Protein AF-V5GZQ0-F1 (afdb_monomer_lite)

pLDDT: mean 86.34, std 6.39, range [63.19, 94.62]

Structure (mmCIF, N/CA/C/O backbone):
data_AF-V5GZQ0-F1
#
_entry.id   AF-V5GZQ0-F1
#
loop_
_atom_site.group_PDB
_atom_site.id
_atom_site.type_symbol
_atom_site.label_atom_id
_atom_site.label_alt_id
_atom_site.label_comp_id
_atom_site.label_asym_id
_atom_site.label_entity_id
_atom_site.label_seq_id
_atom_site.pdbx_PDB_ins_code
_atom_site.Cartn_x
_atom_site.Cartn_y
_atom_site.Cartn_z
_atom_site.occupancy
_atom_site.B_iso_or_equiv
_atom_site.auth_seq_id
_atom_site.auth_comp_id
_atom_site.auth_asym_id
_atom_site.auth_atom_id
_atom_site.pdbx_PDB_model_num
ATOM 1 N N . MET A 1 1 ? 4.836 -2.009 -2.298 1.00 71.88 1 MET A N 1
ATOM 2 C CA . MET A 1 1 ? 4.729 -1.455 -0.923 1.00 71.88 1 MET A CA 1
ATOM 3 C C . MET A 1 1 ? 5.771 -2.003 0.052 1.00 71.88 1 MET A C 1
ATOM 5 O O . MET A 1 1 ? 6.349 -1.211 0.782 1.00 71.88 1 MET A O 1
ATOM 9 N N . LEU A 1 2 ? 6.059 -3.311 0.057 1.00 81.50 2 LEU A N 1
ATOM 10 C CA . LEU A 1 2 ? 7.012 -3.943 0.987 1.00 81.50 2 LEU A CA 1
ATOM 11 C C . LEU A 1 2 ? 8.370 -3.221 1.201 1.00 81.50 2 LEU A C 1
ATOM 13 O O . LEU A 1 2 ? 8.762 -3.084 2.361 1.00 81.50 2 LEU A O 1
ATOM 17 N N . PRO A 1 3 ? 9.093 -2.752 0.157 1.00 84.00 3 PRO A N 1
ATOM 18 C CA . PRO A 1 3 ? 10.384 -2.081 0.354 1.00 84.00 3 PRO A CA 1
ATOM 19 C C . PRO A 1 3 ? 10.275 -0.788 1.177 1.00 84.00 3 PRO A C 1
ATOM 21 O O . PRO A 1 3 ? 11.122 -0.549 2.035 1.00 84.00 3 PRO A O 1
ATOM 24 N N . PHE A 1 4 ? 9.200 -0.017 0.995 1.00 87.38 4 PHE A N 1
ATOM 25 C CA . PHE A 1 4 ? 8.965 1.246 1.707 1.00 87.38 4 PHE A CA 1
ATOM 26 C C . PHE A 1 4 ? 8.590 1.042 3.182 1.00 87.38 4 PHE A C 1
ATOM 28 O O . PHE A 1 4 ? 8.931 1.851 4.040 1.00 87.38 4 PHE A O 1
ATOM 35 N N . VAL A 1 5 ? 7.896 -0.054 3.500 1.00 85.94 5 VAL A N 1
ATOM 36 C CA . VAL A 1 5 ? 7.563 -0.400 4.892 1.00 85.94 5 VAL A CA 1
ATOM 37 C C . VAL A 1 5 ? 8.823 -0.860 5.627 1.00 85.94 5 VAL A C 1
ATOM 39 O O . VAL A 1 5 ? 9.133 -0.366 6.711 1.00 85.94 5 VAL A O 1
ATOM 42 N N . LYS A 1 6 ? 9.616 -1.733 4.988 1.00 86.00 6 LYS A N 1
ATOM 43 C CA . LYS A 1 6 ? 10.884 -2.223 5.543 1.00 86.00 6 LYS A CA 1
ATOM 44 C C . LYS A 1 6 ? 11.904 -1.109 5.768 1.00 86.00 6 LYS A C 1
ATOM 46 O O . LYS A 1 6 ? 12.623 -1.151 6.761 1.00 86.00 6 LYS A O 1
ATOM 51 N N . SER A 1 7 ? 11.961 -0.093 4.901 1.00 85.00 7 SER A N 1
ATOM 52 C CA . SER A 1 7 ? 12.890 1.031 5.085 1.00 85.00 7 SER A CA 1
ATOM 53 C C . SER A 1 7 ? 12.632 1.867 6.331 1.00 85.00 7 SER A C 1
ATOM 55 O O . SER A 1 7 ? 13.506 2.635 6.716 1.00 85.00 7 SER A O 1
ATOM 57 N N . ARG A 1 8 ? 11.459 1.720 6.954 1.00 84.19 8 ARG A N 1
ATOM 58 C CA . ARG A 1 8 ? 11.091 2.395 8.203 1.00 84.19 8 ARG A CA 1
ATOM 59 C C . ARG A 1 8 ? 11.263 1.507 9.440 1.00 84.19 8 ARG A C 1
ATOM 61 O O . ARG A 1 8 ? 10.818 1.884 10.514 1.00 84.19 8 ARG A O 1
ATOM 68 N N . GLY A 1 9 ? 11.847 0.314 9.295 1.00 83.69 9 GLY A N 1
ATOM 69 C CA . GLY A 1 9 ? 11.956 -0.658 10.387 1.00 83.69 9 GLY A CA 1
ATOM 70 C C . GLY A 1 9 ? 10.623 -1.305 10.779 1.00 83.69 9 GLY A C 1
ATOM 71 O O . GLY A 1 9 ? 10.541 -1.965 11.810 1.00 83.69 9 GLY A O 1
ATOM 72 N N . LEU A 1 10 ? 9.575 -1.134 9.967 1.00 85.00 10 LEU A N 1
ATOM 73 C CA . LEU A 1 10 ? 8.262 -1.718 10.218 1.00 85.00 10 LEU A CA 1
ATOM 74 C C . LEU A 1 10 ? 8.195 -3.140 9.651 1.00 85.00 10 LEU A C 1
ATOM 76 O O . LEU A 1 10 ? 8.647 -3.414 8.534 1.00 85.00 10 LEU A O 1
ATOM 80 N N . ALA A 1 11 ? 7.585 -4.046 10.413 1.00 82.94 11 ALA A N 1
ATOM 81 C CA . ALA A 1 11 ? 7.302 -5.403 9.973 1.00 82.94 11 ALA A CA 1
ATOM 82 C C . ALA A 1 11 ? 5.884 -5.490 9.395 1.00 82.94 11 ALA A C 1
ATOM 84 O O . ALA A 1 11 ? 4.927 -4.983 9.976 1.00 82.94 11 ALA A O 1
ATOM 85 N N . VAL A 1 12 ? 5.742 -6.162 8.252 1.00 82.19 12 VAL A N 1
ATOM 86 C CA . VAL A 1 12 ? 4.428 -6.499 7.694 1.00 82.19 12 VAL A CA 1
ATOM 87 C C . VAL A 1 12 ? 4.012 -7.844 8.274 1.00 82.19 12 VAL A C 1
ATOM 89 O O . VAL A 1 12 ? 4.746 -8.827 8.141 1.00 82.19 12 VAL A O 1
ATOM 92 N N . SER A 1 13 ? 2.847 -7.887 8.918 1.00 85.25 13 SER A N 1
ATOM 93 C CA . SER A 1 13 ? 2.271 -9.148 9.383 1.00 85.25 13 SER A CA 1
ATOM 94 C C . SER A 1 13 ? 2.045 -10.093 8.203 1.00 85.25 13 SER A C 1
ATOM 96 O O . SER A 1 13 ? 1.610 -9.675 7.132 1.00 85.25 13 SER A O 1
ATOM 98 N N . ARG A 1 14 ? 2.323 -11.385 8.404 1.00 83.88 14 ARG A N 1
ATOM 99 C CA . ARG A 1 14 ? 2.013 -12.432 7.416 1.00 83.88 14 ARG A CA 1
ATOM 100 C C . ARG A 1 14 ? 0.534 -12.815 7.413 1.00 83.88 14 ARG A C 1
ATOM 102 O O . ARG A 1 14 ? 0.111 -13.587 6.559 1.00 83.88 14 ARG A O 1
ATOM 109 N N . PHE A 1 15 ? -0.234 -12.315 8.377 1.00 88.19 15 PHE A N 1
ATOM 110 C CA . PHE A 1 15 ? -1.656 -12.589 8.471 1.00 88.19 15 PHE A CA 1
ATOM 111 C C . PHE A 1 15 ? -2.402 -11.927 7.307 1.00 88.19 15 PHE A C 1
ATOM 113 O O . PHE A 1 15 ? -2.390 -10.704 7.164 1.00 88.19 15 PHE A O 1
ATOM 120 N N . ALA A 1 16 ? -3.057 -12.742 6.484 1.00 83.81 16 ALA A N 1
ATOM 121 C CA . ALA A 1 16 ? -3.908 -12.266 5.407 1.00 83.81 16 ALA A CA 1
ATOM 122 C C . ALA A 1 16 ? -5.324 -12.035 5.943 1.00 83.81 16 ALA A C 1
ATOM 124 O O . ALA A 1 16 ? -6.011 -12.977 6.336 1.00 83.81 16 ALA A O 1
ATOM 125 N N . LEU A 1 17 ? -5.762 -10.777 5.953 1.0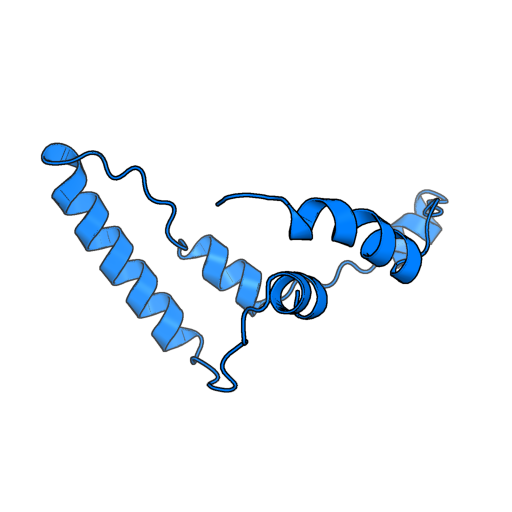0 86.75 17 LEU A N 1
ATOM 126 C CA . LEU A 1 17 ? -7.126 -10.426 6.330 1.00 86.75 17 LEU A CA 1
ATOM 127 C C . LEU A 1 17 ? -8.070 -10.670 5.136 1.00 86.75 17 LEU A C 1
ATOM 129 O O . LEU A 1 17 ? -7.831 -10.105 4.064 1.00 86.75 17 LEU A O 1
ATOM 133 N N . PRO A 1 18 ? -9.147 -11.465 5.284 1.00 92.31 18 PRO A N 1
ATOM 134 C CA . PRO A 1 18 ? -10.122 -11.649 4.214 1.00 92.31 18 PRO A CA 1
ATOM 135 C C . PRO A 1 18 ? -10.794 -10.327 3.824 1.00 92.31 18 PRO A C 1
ATOM 137 O O . PRO A 1 18 ? -11.140 -9.517 4.685 1.00 92.31 18 PRO A O 1
ATOM 140 N N . TYR A 1 19 ? -11.034 -10.132 2.523 1.00 90.75 19 TYR A N 1
ATOM 141 C CA . TYR A 1 19 ? -11.618 -8.896 1.985 1.00 90.75 19 TYR A CA 1
ATOM 142 C C . TYR A 1 19 ? -12.949 -8.522 2.644 1.00 90.75 19 TYR A C 1
ATOM 144 O O . TYR A 1 19 ? -13.153 -7.371 3.023 1.00 90.75 19 TYR A O 1
ATOM 152 N N . SER A 1 20 ? -13.841 -9.500 2.812 1.00 92.94 20 SER A N 1
ATOM 153 C CA . SER A 1 20 ? -15.146 -9.303 3.446 1.00 92.94 20 SER A CA 1
ATOM 154 C C . SER A 1 20 ? -15.012 -8.796 4.880 1.00 92.94 20 SER A C 1
ATOM 156 O O . SER A 1 20 ? -15.678 -7.833 5.247 1.00 92.94 20 SER A O 1
ATOM 158 N N . VAL A 1 21 ? -14.107 -9.388 5.665 1.00 93.56 21 VAL A N 1
ATOM 159 C CA . VAL A 1 21 ? -13.838 -8.984 7.053 1.00 93.56 21 VAL A CA 1
ATOM 160 C C . VAL A 1 21 ? -13.312 -7.550 7.100 1.00 93.56 21 VAL A C 1
ATOM 162 O O . VAL A 1 21 ? -13.820 -6.735 7.868 1.00 93.56 21 VAL A O 1
ATOM 165 N N . ALA A 1 22 ? -12.347 -7.217 6.239 1.00 92.06 22 ALA A N 1
ATOM 166 C CA . ALA A 1 22 ? -11.794 -5.868 6.145 1.00 92.06 22 ALA A CA 1
ATOM 167 C C . ALA A 1 22 ? -12.874 -4.831 5.790 1.00 92.06 22 ALA A C 1
ATOM 169 O O . ALA A 1 22 ? -12.941 -3.754 6.383 1.00 92.06 22 ALA A O 1
ATOM 170 N N . LEU A 1 23 ? -13.748 -5.171 4.841 1.00 93.69 23 LEU A N 1
ATOM 171 C CA . LEU A 1 23 ? -14.799 -4.280 4.368 1.00 93.69 23 LEU A CA 1
ATOM 172 C C . LEU A 1 23 ? -15.884 -4.061 5.426 1.00 93.69 23 LEU A C 1
ATOM 174 O O . LEU A 1 23 ? -16.252 -2.915 5.672 1.00 93.69 23 LEU A O 1
ATOM 178 N N . VAL A 1 24 ? -16.345 -5.126 6.092 1.00 94.62 24 VAL A N 1
ATOM 179 C CA . VAL A 1 24 ? -17.297 -5.026 7.212 1.00 94.62 24 VAL A CA 1
ATOM 180 C C . VAL A 1 24 ? -16.718 -4.157 8.324 1.00 94.62 24 VAL A C 1
ATOM 182 O O . VAL A 1 24 ? -17.397 -3.253 8.805 1.00 94.62 24 VAL A O 1
ATOM 185 N N . PHE A 1 25 ? -15.449 -4.367 8.685 1.00 93.81 25 PHE A N 1
ATOM 186 C CA . PHE A 1 25 ? -14.781 -3.553 9.697 1.00 93.81 25 PHE A CA 1
ATOM 187 C C . PHE A 1 25 ? -14.739 -2.066 9.315 1.00 93.81 25 PHE A C 1
ATOM 189 O O . PHE A 1 25 ? -15.089 -1.218 10.131 1.00 93.81 25 PHE A O 1
ATOM 196 N N . SER A 1 26 ? -14.373 -1.732 8.073 1.00 92.62 26 SER A N 1
ATOM 197 C CA . SER A 1 26 ? -14.338 -0.334 7.613 1.00 92.62 26 SER A CA 1
ATOM 198 C C . SER A 1 26 ? -15.720 0.310 7.557 1.00 92.62 26 SER A C 1
ATOM 200 O O . SER A 1 26 ? -15.850 1.480 7.914 1.00 92.62 26 SER A O 1
ATOM 202 N N . VAL A 1 27 ? -16.765 -0.435 7.178 1.00 93.44 27 VAL A N 1
ATOM 203 C CA . VAL A 1 27 ? -18.150 0.057 7.234 1.00 93.44 27 VAL A CA 1
ATOM 204 C C . VAL A 1 27 ? -18.545 0.364 8.675 1.00 93.44 27 VAL A C 1
ATOM 206 O O . VAL A 1 27 ? -18.958 1.485 8.949 1.00 93.44 27 VAL A O 1
ATOM 209 N N . LEU A 1 28 ? -18.357 -0.586 9.597 1.00 94.12 28 LEU A N 1
ATOM 210 C CA . LEU A 1 28 ? -18.686 -0.397 11.013 1.00 94.12 28 LEU A CA 1
ATOM 211 C C . LEU A 1 28 ? -17.935 0.794 11.609 1.00 94.12 28 LEU A C 1
ATOM 213 O O . LEU A 1 28 ? -18.546 1.654 12.242 1.00 94.12 28 LEU A O 1
ATOM 217 N N . LEU A 1 29 ? -16.627 0.880 11.355 1.00 91.50 29 LEU A N 1
ATOM 218 C CA . LEU A 1 29 ? -15.803 1.993 11.804 1.00 91.50 29 LEU A CA 1
ATOM 219 C C . LEU A 1 29 ? -16.331 3.314 11.237 1.00 91.50 29 LEU A C 1
ATOM 221 O O . LEU A 1 29 ? -16.614 4.235 11.994 1.00 91.50 29 LEU A O 1
ATOM 225 N N . THR A 1 30 ? -16.557 3.395 9.925 1.00 90.69 30 THR A N 1
ATOM 226 C CA . THR A 1 30 ? -17.083 4.607 9.278 1.00 90.69 30 THR A CA 1
ATOM 227 C C . THR A 1 30 ? -18.442 5.006 9.854 1.00 90.69 30 THR A C 1
ATOM 229 O O . THR A 1 30 ? -18.670 6.191 10.096 1.00 90.69 30 THR A O 1
ATOM 232 N N . SER A 1 31 ? -19.332 4.051 10.133 1.00 91.12 31 SER A N 1
ATOM 233 C CA . SER A 1 31 ? -20.635 4.314 10.752 1.00 91.12 31 SER A CA 1
ATOM 234 C C . SER A 1 31 ? -20.493 4.908 12.153 1.00 91.12 31 SER A C 1
ATOM 236 O O . SER A 1 31 ? -21.116 5.929 12.441 1.00 91.12 31 SER A O 1
ATOM 238 N N . VAL A 1 32 ? -19.637 4.331 13.001 1.00 91.19 32 VAL A N 1
ATOM 239 C CA . VAL A 1 32 ? -19.377 4.842 14.358 1.00 91.19 32 VAL A CA 1
ATOM 240 C C . VAL A 1 32 ? -18.787 6.251 14.306 1.00 91.19 32 VAL A C 1
ATOM 242 O O . VAL A 1 32 ? -19.268 7.149 14.993 1.00 91.19 32 VAL A O 1
ATOM 245 N N . LEU A 1 33 ? -17.787 6.477 13.454 1.00 88.75 33 LEU A N 1
ATOM 246 C CA . LEU A 1 33 ? -17.149 7.789 13.318 1.00 88.75 33 LEU A CA 1
ATOM 247 C C . LEU A 1 33 ? -18.126 8.835 12.761 1.00 88.75 33 LEU A C 1
ATOM 249 O O . LEU A 1 33 ? -18.100 9.988 13.183 1.00 88.75 33 LEU A O 1
ATOM 253 N N . THR A 1 34 ? -19.027 8.435 11.861 1.00 87.94 34 THR A N 1
ATOM 254 C CA . THR A 1 34 ? -20.088 9.308 11.337 1.00 87.94 34 THR A CA 1
ATOM 255 C C . THR A 1 34 ? -21.083 9.696 12.428 1.00 87.94 34 THR A C 1
ATOM 257 O O . THR A 1 34 ? -21.485 10.855 12.495 1.00 87.94 34 THR A O 1
ATOM 260 N N . LEU A 1 35 ? -21.438 8.762 13.315 1.00 89.94 35 LEU A N 1
ATOM 261 C CA . LEU A 1 35 ? -22.331 9.017 14.447 1.00 89.94 35 LEU A CA 1
ATOM 262 C C . LEU A 1 35 ? -21.689 9.931 15.504 1.00 89.94 35 LEU A C 1
ATOM 264 O O . LEU A 1 35 ? -22.377 10.735 16.124 1.00 89.94 35 LEU A O 1
ATOM 268 N N . LEU A 1 36 ? -20.370 9.820 15.696 1.00 89.88 36 LEU A N 1
ATOM 269 C CA . LEU A 1 36 ? -19.595 10.640 16.634 1.00 89.88 36 LEU A CA 1
ATOM 270 C C . LEU A 1 36 ? -19.202 12.009 16.069 1.00 89.88 36 LEU A C 1
ATOM 272 O O . LEU A 1 36 ? -18.871 12.911 16.837 1.00 89.88 36 LEU A O 1
ATOM 276 N N . ARG A 1 37 ? -19.279 12.194 14.747 1.00 84.44 37 ARG A N 1
ATOM 277 C CA . ARG A 1 37 ? -18.966 13.448 14.049 1.00 84.44 37 ARG A CA 1
ATOM 278 C C . ARG A 1 37 ? -19.576 14.718 14.669 1.00 84.44 37 ARG A C 1
ATOM 280 O O . ARG A 1 37 ? -18.849 15.707 14.731 1.00 84.44 37 ARG A O 1
ATOM 287 N N . PRO A 1 38 ? -20.851 14.759 15.111 1.00 86.00 38 PRO A N 1
ATOM 288 C CA . PRO A 1 38 ? -21.410 15.962 15.733 1.00 86.00 38 PRO A CA 1
ATOM 289 C C . PRO A 1 38 ? -20.801 16.284 17.106 1.00 86.00 38 PRO A C 1
ATOM 291 O O . PRO A 1 38 ? -20.860 17.431 17.532 1.00 86.00 38 PRO A O 1
ATOM 294 N N . LEU A 1 39 ? -20.215 15.299 17.793 1.00 87.69 39 LEU A N 1
ATOM 295 C CA . LEU A 1 39 ? -19.629 15.456 19.129 1.00 87.69 39 LEU A CA 1
ATOM 296 C C . LEU A 1 39 ? -18.116 15.693 19.074 1.00 87.69 39 LEU A C 1
ATOM 298 O O . LEU A 1 39 ? -17.560 16.352 19.950 1.00 87.69 39 LEU A O 1
ATOM 302 N N . TYR A 1 40 ? -17.435 15.147 18.063 1.00 83.00 40 TYR A N 1
ATOM 303 C CA . TYR A 1 40 ? -15.985 15.225 17.955 1.00 83.00 40 TYR A CA 1
ATOM 304 C C . TYR A 1 40 ? -15.523 15.207 16.497 1.00 83.00 40 TYR A C 1
ATOM 306 O O . TYR A 1 40 ? -15.905 14.340 15.710 1.00 83.00 40 TYR A O 1
ATOM 314 N N . THR A 1 41 ? -14.637 16.140 16.137 1.00 78.25 41 THR A N 1
ATOM 315 C CA . THR A 1 41 ? -13.989 16.125 14.819 1.00 78.25 41 THR A CA 1
ATOM 316 C C . THR A 1 41 ? -12.735 15.268 14.881 1.00 78.25 41 THR A C 1
ATOM 318 O O . THR A 1 41 ? -11.722 15.648 15.468 1.00 78.25 41 THR A O 1
ATOM 321 N N . ILE A 1 42 ? -12.801 14.100 14.255 1.00 76.81 42 ILE A N 1
ATOM 322 C CA . ILE A 1 42 ? -11.699 13.143 14.218 1.00 76.81 42 ILE A CA 1
ATOM 323 C C . ILE A 1 42 ? -10.710 13.579 13.136 1.00 76.81 42 ILE A C 1
ATOM 325 O O . ILE A 1 42 ? -11.067 13.674 11.966 1.00 76.81 42 ILE A O 1
ATOM 329 N N . LYS A 1 43 ? -9.467 13.869 13.539 1.00 78.81 43 LYS A N 1
ATOM 330 C CA . LYS A 1 43 ? -8.380 14.310 12.642 1.00 78.81 43 LYS A CA 1
ATOM 331 C C . LYS A 1 43 ? -7.482 13.171 12.150 1.00 78.81 43 LYS A C 1
ATOM 333 O O . LYS A 1 43 ? -6.592 13.407 11.342 1.00 78.81 43 LYS A O 1
ATOM 338 N N . VAL A 1 44 ? -7.680 11.957 12.659 1.00 76.69 44 VAL A N 1
ATOM 339 C CA . VAL A 1 44 ? -6.833 10.808 12.324 1.00 76.69 44 VAL A CA 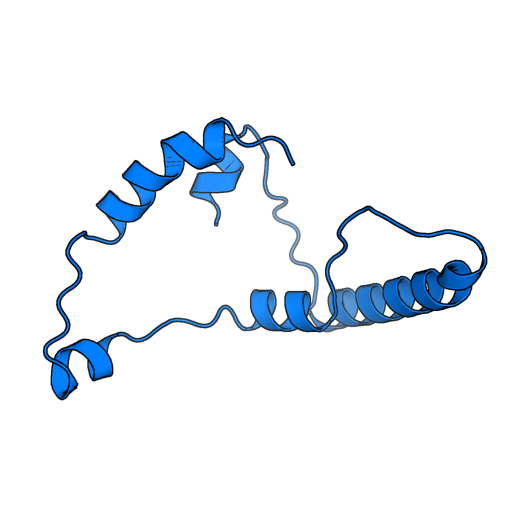1
ATOM 340 C C . VAL A 1 44 ? -7.314 10.198 11.005 1.00 76.69 44 VAL A C 1
ATOM 342 O O . VAL A 1 44 ? -8.504 9.898 10.897 1.00 76.69 44 VAL A O 1
ATOM 345 N N . PRO A 1 45 ? -6.434 9.993 10.011 1.00 79.12 45 PRO A N 1
ATOM 346 C CA . PRO A 1 45 ? -6.801 9.302 8.784 1.00 79.12 45 PRO A CA 1
ATOM 347 C C . PRO A 1 45 ? -7.076 7.822 9.073 1.00 79.12 45 PRO A C 1
ATOM 349 O O . PRO A 1 45 ? -6.286 7.144 9.730 1.00 79.12 45 PRO A O 1
ATOM 352 N N . PHE A 1 46 ? -8.193 7.310 8.565 1.00 83.62 46 PHE A N 1
ATOM 353 C CA . PHE A 1 46 ? -8.573 5.902 8.667 1.00 83.62 46 PHE A CA 1
ATOM 354 C C . PHE A 1 46 ? -8.933 5.350 7.282 1.00 83.62 46 PHE A C 1
ATOM 356 O O . PHE A 1 46 ? -9.439 6.097 6.442 1.00 83.62 46 PHE A O 1
ATOM 363 N N . PRO A 1 47 ? -8.680 4.054 7.023 1.00 85.06 47 PRO A N 1
ATOM 364 C CA . PRO A 1 47 ? -8.967 3.449 5.731 1.00 85.06 47 PRO A CA 1
ATOM 365 C C . PRO A 1 47 ? -10.476 3.351 5.497 1.00 85.06 47 PRO A C 1
ATOM 367 O O . PRO A 1 47 ? -11.213 2.678 6.228 1.00 85.06 47 PRO A O 1
ATOM 370 N N . THR A 1 48 ? -10.929 4.004 4.436 1.00 88.62 48 THR A N 1
ATOM 371 C CA . THR A 1 48 ? -12.310 3.946 3.963 1.00 88.62 48 THR A CA 1
ATOM 372 C C . THR A 1 48 ? -12.565 2.671 3.159 1.00 88.62 48 THR A C 1
ATOM 374 O O . THR A 1 48 ? -11.650 1.948 2.752 1.00 88.62 48 THR A O 1
ATOM 377 N N . THR A 1 49 ? -13.833 2.396 2.868 1.00 89.38 49 THR A N 1
ATOM 378 C CA . THR A 1 49 ? -14.229 1.256 2.027 1.00 89.38 49 THR A CA 1
ATOM 379 C C . THR A 1 49 ? -13.628 1.333 0.619 1.00 89.38 49 THR A C 1
ATOM 381 O O . THR A 1 49 ? -13.309 0.299 0.023 1.00 89.38 49 THR A O 1
ATOM 384 N N . SER A 1 50 ? -13.428 2.548 0.099 1.00 88.62 50 SER A N 1
ATOM 385 C CA . SER A 1 50 ? -12.740 2.808 -1.167 1.00 88.62 50 SER A CA 1
ATOM 386 C C . SER A 1 50 ? -11.266 2.422 -1.098 1.00 88.62 50 SER A C 1
ATOM 388 O O . SER A 1 50 ? -10.784 1.736 -1.999 1.00 88.62 50 SER A O 1
ATOM 390 N N . ASP A 1 51 ? -10.579 2.770 -0.008 1.00 89.31 51 ASP A N 1
ATOM 391 C CA . ASP A 1 51 ? -9.168 2.424 0.195 1.00 89.31 51 ASP A CA 1
ATOM 392 C C . ASP A 1 51 ? -8.982 0.909 0.268 1.00 89.31 51 ASP A C 1
ATOM 394 O O . ASP A 1 51 ? -8.113 0.351 -0.400 1.00 89.31 51 ASP A O 1
ATOM 398 N N . ILE A 1 52 ? -9.858 0.211 0.997 1.00 90.31 52 ILE A N 1
ATOM 399 C CA . ILE A 1 52 ? -9.827 -1.256 1.078 1.00 90.31 52 ILE A CA 1
ATOM 400 C C . ILE A 1 52 ? -10.043 -1.886 -0.295 1.00 90.31 52 ILE A C 1
ATOM 402 O O . ILE A 1 52 ? -9.330 -2.816 -0.673 1.00 90.31 52 ILE A O 1
ATOM 406 N N . ARG A 1 53 ? -11.007 -1.380 -1.072 1.00 90.06 53 ARG A N 1
ATOM 407 C CA . ARG A 1 53 ? -11.261 -1.869 -2.432 1.00 90.06 53 ARG A CA 1
ATOM 408 C C . ARG A 1 53 ? -10.064 -1.631 -3.347 1.00 90.06 53 ARG A C 1
ATOM 410 O O . ARG A 1 53 ? -9.739 -2.510 -4.142 1.00 90.06 53 ARG A O 1
ATOM 417 N N . TYR A 1 54 ? -9.431 -0.468 -3.240 1.00 88.19 54 TYR A N 1
ATOM 418 C CA . TYR A 1 54 ? -8.253 -0.116 -4.021 1.00 88.19 54 TYR A CA 1
ATOM 419 C C . TYR A 1 54 ? -7.069 -1.031 -3.686 1.00 88.19 54 TYR A C 1
ATOM 421 O O . TYR A 1 54 ? -6.483 -1.630 -4.586 1.00 88.19 54 TYR A O 1
ATOM 429 N N . ILE A 1 55 ? -6.776 -1.211 -2.394 1.00 86.44 55 ILE A N 1
ATOM 430 C CA . ILE A 1 55 ? -5.700 -2.086 -1.910 1.00 86.44 55 ILE A CA 1
ATOM 431 C C . ILE A 1 55 ? -5.944 -3.533 -2.347 1.00 86.44 55 ILE A C 1
ATOM 433 O O . ILE A 1 55 ? -5.027 -4.177 -2.850 1.00 86.44 55 ILE A O 1
ATOM 437 N N . PHE A 1 56 ? -7.175 -4.037 -2.201 1.00 86.25 56 PHE A N 1
ATOM 438 C CA . PHE A 1 56 ? -7.510 -5.416 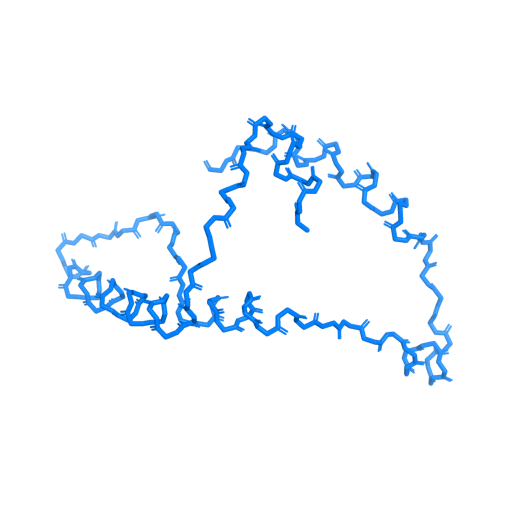-2.559 1.00 86.25 56 PHE A CA 1
ATOM 439 C C . PHE A 1 56 ? -7.435 -5.676 -4.065 1.00 86.25 56 PHE A C 1
ATOM 441 O O . PHE A 1 56 ? -6.936 -6.716 -4.483 1.00 86.25 56 PHE A O 1
ATOM 448 N N . LYS A 1 57 ? -7.910 -4.735 -4.894 1.00 83.75 57 LYS A N 1
ATOM 449 C CA . LYS A 1 57 ? -7.828 -4.876 -6.354 1.00 83.75 57 LYS A CA 1
ATOM 450 C C . LYS A 1 57 ? -6.398 -4.811 -6.881 1.00 83.75 57 LYS A C 1
ATOM 452 O O . LYS A 1 57 ? -6.193 -5.264 -8.002 1.00 83.75 57 LYS A O 1
ATOM 457 N N . ALA A 1 58 ? -5.466 -4.235 -6.115 1.00 71.25 58 ALA A N 1
ATOM 458 C CA . ALA A 1 58 ? -4.070 -4.035 -6.496 1.00 71.25 58 ALA A CA 1
ATOM 459 C C . ALA A 1 58 ? -3.939 -3.631 -7.977 1.00 71.25 58 ALA A C 1
ATOM 461 O O . ALA A 1 58 ? -3.344 -4.381 -8.753 1.00 71.25 58 ALA A O 1
ATOM 462 N N . PRO A 1 59 ? -4.565 -2.511 -8.402 1.00 68.06 59 PRO A N 1
ATOM 463 C CA . PRO A 1 59 ? -4.668 -2.178 -9.814 1.00 68.06 59 PRO A CA 1
ATOM 464 C C . PRO A 1 59 ? -3.274 -2.145 -10.436 1.00 68.06 59 PRO A C 1
ATOM 466 O O . PRO A 1 59 ? -2.435 -1.317 -10.083 1.00 68.06 59 PRO A O 1
ATOM 469 N N . PHE A 1 60 ? -3.028 -3.090 -11.339 1.00 69.25 60 PHE A N 1
ATOM 470 C CA . PHE A 1 60 ? -1.804 -3.131 -12.112 1.00 69.25 60 PHE A CA 1
ATOM 471 C C . PHE A 1 60 ? -1.970 -2.177 -13.287 1.00 69.25 60 PHE A C 1
ATOM 473 O O . PHE A 1 60 ? -2.903 -2.309 -14.082 1.00 69.25 60 PHE A O 1
ATOM 480 N N . PHE A 1 61 ? -1.089 -1.187 -13.374 1.00 73.38 61 PHE A N 1
ATOM 481 C CA . PHE A 1 61 ? -1.077 -0.290 -14.514 1.00 73.38 61 PHE A CA 1
ATOM 482 C C . PHE A 1 61 ? -0.327 -0.959 -15.663 1.00 73.38 61 PHE A C 1
ATOM 484 O O . PHE A 1 61 ? 0.903 -1.008 -15.675 1.00 73.38 61 PHE A O 1
ATOM 491 N N . ASP A 1 62 ? -1.078 -1.476 -16.632 1.00 78.44 62 ASP A N 1
ATOM 492 C CA . ASP A 1 62 ? -0.510 -1.942 -17.889 1.00 78.44 62 ASP A CA 1
ATOM 493 C C . ASP A 1 62 ? -0.229 -0.739 -18.804 1.00 78.44 62 ASP A C 1
ATOM 495 O O . ASP A 1 62 ? -1.114 -0.177 -19.454 1.00 78.44 62 ASP A O 1
ATOM 499 N N . GLY A 1 63 ? 1.038 -0.322 -18.834 1.00 82.38 63 GLY A N 1
ATOM 500 C CA . GLY A 1 63 ? 1.514 0.800 -19.641 1.00 82.38 63 GLY A CA 1
ATOM 501 C C . GLY A 1 63 ? 1.565 0.528 -21.148 1.00 82.38 63 GLY A C 1
ATOM 502 O O . GLY A 1 63 ? 1.970 1.415 -21.898 1.00 82.38 63 GLY A O 1
ATOM 503 N N . THR A 1 64 ? 1.171 -0.658 -21.623 1.00 87.50 64 THR A N 1
ATOM 504 C CA . THR A 1 64 ? 1.309 -1.054 -23.034 1.00 87.50 64 THR A CA 1
ATOM 505 C C . THR A 1 64 ? 0.578 -0.110 -23.985 1.00 87.50 64 THR A C 1
ATOM 507 O O . THR A 1 64 ? 1.138 0.297 -25.005 1.00 87.50 64 THR A O 1
ATOM 510 N N . ARG A 1 65 ? -0.645 0.323 -23.645 1.00 88.81 65 ARG A N 1
ATOM 511 C CA . ARG A 1 65 ? -1.383 1.295 -24.476 1.00 88.81 65 ARG A CA 1
ATOM 512 C C . ARG A 1 65 ? -0.731 2.673 -24.479 1.00 88.81 65 ARG A C 1
ATOM 514 O O . ARG A 1 65 ? -0.715 3.320 -25.516 1.00 88.81 65 ARG A O 1
ATOM 521 N N . ALA A 1 66 ? -0.160 3.111 -23.359 1.00 88.62 66 ALA A N 1
ATOM 522 C CA . ALA A 1 66 ? 0.547 4.389 -23.310 1.00 88.62 66 ALA A CA 1
ATOM 523 C C . ALA A 1 66 ? 1.793 4.362 -24.210 1.00 88.62 66 ALA A C 1
ATOM 525 O O . ALA A 1 66 ? 2.006 5.281 -24.995 1.00 88.62 66 ALA A O 1
ATOM 526 N N . LYS A 1 67 ? 2.565 3.270 -24.169 1.00 90.06 67 LYS A N 1
ATOM 527 C CA . LYS A 1 67 ? 3.735 3.087 -25.038 1.00 90.06 67 LYS A CA 1
ATOM 528 C C . LYS A 1 67 ? 3.357 3.059 -26.520 1.00 90.06 67 LYS A C 1
ATOM 530 O O . LYS A 1 67 ? 3.979 3.734 -27.326 1.00 90.06 67 LYS A O 1
ATOM 535 N N . THR A 1 68 ? 2.326 2.293 -26.870 1.00 92.62 68 THR A N 1
ATOM 536 C CA . THR A 1 68 ? 1.944 2.051 -28.274 1.00 92.62 68 THR A CA 1
ATOM 537 C C . THR A 1 68 ? 1.160 3.198 -28.906 1.00 92.62 68 THR A C 1
ATOM 539 O O . THR A 1 68 ? 1.397 3.520 -30.063 1.00 92.62 68 THR A O 1
ATOM 542 N N . VAL A 1 69 ? 0.234 3.818 -28.170 1.00 94.44 69 VAL A N 1
ATOM 543 C CA . VAL A 1 69 ? -0.650 4.870 -28.703 1.00 94.44 69 VAL A CA 1
ATOM 544 C C . VAL A 1 69 ? -0.031 6.254 -28.555 1.00 94.44 69 VAL A C 1
ATOM 546 O O . VAL A 1 69 ? -0.185 7.089 -29.440 1.00 94.44 69 VAL A O 1
ATOM 549 N N . LEU A 1 70 ? 0.646 6.512 -27.434 1.00 93.19 70 LEU A N 1
ATOM 550 C CA . LEU A 1 70 ? 1.170 7.841 -27.105 1.00 93.19 70 LEU A CA 1
ATOM 551 C C . LEU A 1 70 ? 2.684 7.947 -27.309 1.00 93.19 70 LEU A C 1
ATOM 553 O O . LEU A 1 70 ? 3.242 9.012 -27.061 1.00 93.19 70 LEU A O 1
ATOM 557 N N . GLY A 1 71 ? 3.359 6.859 -27.701 1.00 90.75 71 GLY A N 1
ATOM 558 C CA . GLY A 1 71 ? 4.823 6.821 -27.754 1.00 90.75 71 GLY A CA 1
ATOM 559 C C . GLY A 1 71 ? 5.462 7.078 -26.387 1.00 90.75 71 GLY A C 1
ATOM 560 O O . GLY A 1 71 ? 6.578 7.580 -26.315 1.00 90.75 71 GLY A O 1
ATOM 561 N N . PHE A 1 72 ? 4.733 6.817 -25.295 1.00 89.38 72 PHE A N 1
ATOM 562 C CA . PHE A 1 72 ? 5.197 7.152 -23.956 1.00 89.38 72 PHE A CA 1
ATOM 563 C C . PHE A 1 72 ? 6.376 6.267 -23.561 1.00 89.38 72 PHE A C 1
ATOM 565 O O . PHE A 1 72 ? 6.234 5.047 -23.478 1.00 89.38 72 PHE A O 1
ATOM 572 N N . GLU A 1 73 ? 7.500 6.887 -23.219 1.00 89.75 73 GLU A N 1
ATOM 573 C CA . GLU A 1 73 ? 8.662 6.204 -22.667 1.00 89.75 73 GLU A CA 1
ATOM 574 C C . GLU A 1 73 ? 8.989 6.779 -21.280 1.00 89.75 73 GLU A C 1
ATOM 576 O O . GLU A 1 73 ? 9.229 7.984 -21.152 1.00 89.75 73 GLU A O 1
ATOM 581 N N . PRO A 1 74 ? 8.942 5.962 -20.209 1.00 87.62 74 PRO A N 1
ATOM 582 C CA . PRO A 1 74 ? 9.250 6.442 -18.872 1.00 87.62 74 PRO A CA 1
ATOM 583 C C . PRO A 1 74 ? 10.730 6.822 -18.779 1.00 87.62 74 PRO A C 1
ATOM 585 O O . PRO A 1 74 ? 11.600 6.047 -19.162 1.00 87.62 74 PRO A O 1
ATOM 588 N N . TRP A 1 75 ? 11.016 7.997 -18.215 1.00 90.38 75 TRP A N 1
ATOM 589 C CA . TRP A 1 75 ? 12.390 8.493 -18.049 1.00 90.38 75 TRP A CA 1
ATOM 590 C C . TRP A 1 75 ? 13.240 7.661 -17.089 1.00 90.38 75 TRP A C 1
ATOM 592 O O . TRP A 1 75 ? 14.464 7.706 -17.157 1.00 90.38 75 TRP A O 1
ATOM 602 N N . PHE A 1 76 ? 12.595 6.925 -16.186 1.00 91.12 76 PHE A N 1
ATOM 603 C CA . PHE A 1 76 ? 13.253 6.088 -15.194 1.00 91.12 76 PHE A CA 1
ATOM 604 C C . PHE A 1 76 ? 12.657 4.688 -15.224 1.00 91.12 76 PHE A C 1
ATOM 606 O O . PHE A 1 76 ? 11.442 4.512 -15.369 1.00 91.12 76 PHE A O 1
ATOM 613 N N . SER A 1 77 ? 13.510 3.688 -15.014 1.00 90.31 77 SER A N 1
ATOM 614 C CA . SER A 1 77 ? 13.050 2.329 -14.733 1.00 90.31 77 SER A CA 1
ATOM 615 C C . SER A 1 77 ? 12.287 2.261 -13.403 1.00 90.31 77 SER A C 1
ATOM 617 O O . SER A 1 77 ? 12.335 3.170 -12.561 1.00 90.31 77 SER A O 1
ATOM 619 N N . VAL A 1 78 ? 11.565 1.159 -13.193 1.00 87.06 78 VAL A N 1
ATOM 620 C CA . VAL A 1 78 ? 10.823 0.921 -11.947 1.00 87.06 78 VAL A CA 1
ATOM 621 C C . VAL A 1 78 ? 11.792 0.861 -10.765 1.00 87.06 78 VAL A C 1
ATOM 623 O O . VAL A 1 78 ? 11.541 1.460 -9.721 1.00 87.06 78 VAL A O 1
ATOM 626 N N . GLU A 1 79 ? 12.926 0.191 -10.940 1.00 89.69 79 GLU A N 1
ATOM 627 C CA . GLU A 1 79 ? 13.965 0.015 -9.930 1.00 89.69 79 GLU A CA 1
ATOM 628 C C . GLU A 1 79 ? 14.595 1.353 -9.533 1.00 89.69 79 GLU A C 1
ATOM 630 O O . GLU A 1 79 ? 14.780 1.628 -8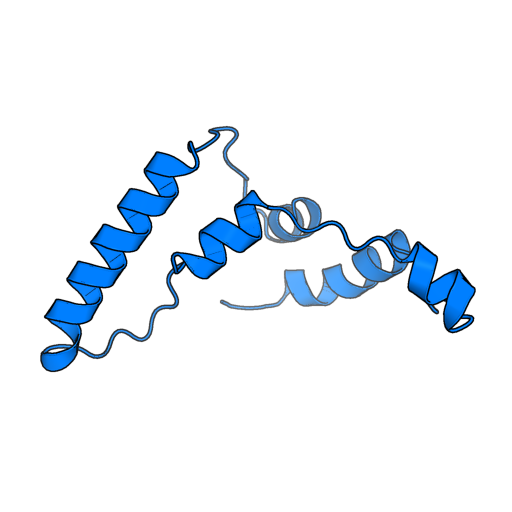.344 1.00 89.69 79 GLU A O 1
ATOM 635 N N . GLU A 1 80 ? 14.892 2.208 -10.513 1.00 92.38 80 GLU A N 1
ATOM 636 C CA . GLU A 1 80 ? 15.424 3.552 -10.272 1.00 92.38 80 GLU A CA 1
ATOM 637 C C . GLU A 1 80 ? 14.414 4.437 -9.557 1.00 92.38 80 GLU A C 1
ATOM 639 O O . GLU A 1 80 ? 14.760 5.069 -8.558 1.00 92.38 80 GLU A O 1
ATOM 644 N N . SER A 1 81 ? 13.159 4.414 -10.009 1.00 90.56 81 SER A N 1
ATOM 645 C CA . SER A 1 81 ? 12.063 5.154 -9.382 1.00 90.56 81 SER A CA 1
ATOM 646 C C . SER A 1 81 ? 11.906 4.752 -7.915 1.00 90.56 81 SER A C 1
ATOM 648 O O . SER A 1 81 ? 11.888 5.608 -7.031 1.00 90.56 81 SER A O 1
ATOM 650 N N . VAL A 1 82 ? 11.888 3.444 -7.626 1.00 90.88 82 VAL A N 1
ATOM 651 C CA . VAL A 1 82 ? 11.830 2.928 -6.251 1.00 90.88 82 VAL A CA 1
ATOM 652 C C . VAL A 1 82 ? 13.040 3.401 -5.449 1.00 90.88 82 VAL A C 1
ATOM 654 O O . VAL A 1 82 ? 12.863 3.938 -4.356 1.00 90.88 82 VAL A O 1
ATOM 657 N N . ARG A 1 83 ? 14.263 3.252 -5.974 1.00 90.94 83 ARG A N 1
ATOM 658 C CA . ARG A 1 83 ? 15.498 3.668 -5.289 1.00 90.94 83 ARG A CA 1
ATOM 659 C C . ARG A 1 83 ? 15.482 5.156 -4.937 1.00 90.94 83 ARG A C 1
ATOM 661 O O . ARG A 1 83 ? 15.841 5.507 -3.815 1.00 90.94 83 ARG A O 1
ATOM 668 N N . MET A 1 84 ? 15.044 6.010 -5.859 1.00 90.00 84 MET A N 1
ATOM 669 C CA . MET A 1 84 ? 14.943 7.454 -5.643 1.00 90.00 84 MET A CA 1
ATOM 670 C C . MET A 1 84 ? 13.882 7.803 -4.600 1.00 90.00 84 MET A C 1
ATOM 672 O O . MET A 1 84 ? 14.143 8.616 -3.718 1.00 90.00 84 MET A O 1
ATOM 676 N N . SER A 1 85 ? 12.713 7.158 -4.634 1.00 90.56 85 SER A N 1
ATOM 677 C CA . SER A 1 85 ? 11.645 7.412 -3.658 1.00 90.56 85 SER A CA 1
ATOM 678 C C . SER A 1 85 ? 11.991 6.959 -2.234 1.00 90.56 85 SER A C 1
ATOM 680 O O . SER A 1 85 ? 11.436 7.479 -1.267 1.00 90.56 85 SER A O 1
ATOM 682 N N . MET A 1 86 ? 12.904 5.999 -2.061 1.00 89.56 86 MET A N 1
ATOM 683 C CA . MET A 1 86 ? 13.252 5.460 -0.739 1.00 89.56 86 MET A CA 1
ATOM 684 C C . MET A 1 86 ? 13.85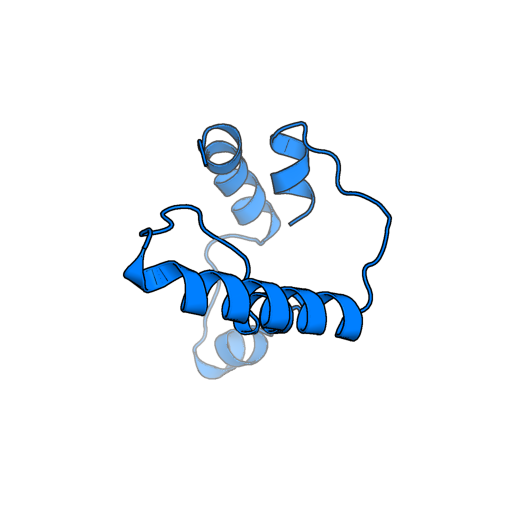6 6.500 0.210 1.00 89.56 86 MET A C 1
ATOM 686 O O . MET A 1 86 ? 13.660 6.383 1.419 1.00 89.56 86 MET A O 1
ATOM 690 N N . SER A 1 87 ? 14.569 7.510 -0.301 1.00 87.12 87 SER A N 1
ATOM 691 C CA . SER A 1 87 ? 15.118 8.591 0.532 1.00 87.12 87 SER A CA 1
ATOM 692 C C . SER A 1 87 ? 14.005 9.368 1.241 1.00 87.12 87 SER A C 1
ATOM 694 O O . SER A 1 87 ? 14.086 9.595 2.444 1.00 87.12 87 SER A O 1
ATOM 696 N N . TYR A 1 88 ? 12.929 9.675 0.516 1.00 87.44 88 TYR A N 1
ATOM 697 C CA . TYR A 1 88 ? 11.751 10.365 1.029 1.00 87.44 88 TYR A CA 1
ATOM 698 C C . TYR A 1 88 ? 10.978 9.518 2.048 1.00 87.44 88 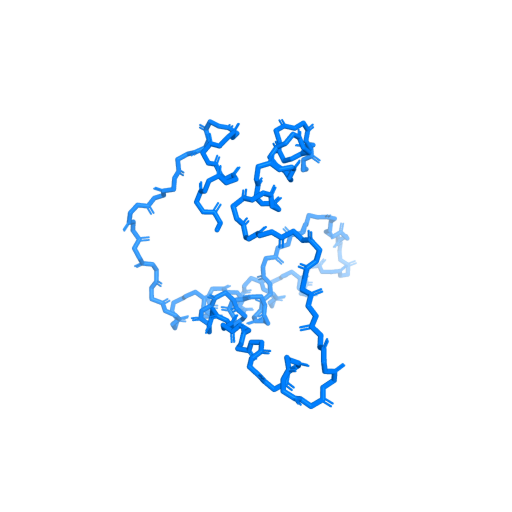TYR A C 1
ATOM 700 O O . TYR A 1 88 ? 10.677 9.966 3.153 1.00 87.44 88 TYR A O 1
ATOM 708 N N . TYR A 1 89 ? 10.696 8.253 1.724 1.00 85.31 89 TYR A N 1
ATOM 709 C CA . TYR A 1 89 ? 9.908 7.390 2.613 1.00 85.31 89 TYR A CA 1
ATOM 710 C C . TYR A 1 89 ? 10.625 7.012 3.917 1.00 85.31 89 TYR A C 1
ATOM 712 O O . TYR A 1 89 ? 9.970 6.578 4.865 1.00 85.31 89 TYR A O 1
ATOM 720 N N . ARG A 1 90 ? 11.951 7.178 3.993 1.00 85.38 90 ARG A N 1
ATOM 721 C CA . ARG A 1 90 ? 12.713 7.008 5.239 1.00 85.38 90 ARG A CA 1
ATOM 722 C C . ARG A 1 90 ? 12.510 8.155 6.226 1.00 85.38 90 ARG A C 1
ATOM 724 O O . ARG A 1 90 ? 12.608 7.916 7.423 1.00 85.38 90 ARG A O 1
ATOM 731 N N . THR A 1 91 ? 12.254 9.370 5.746 1.00 85.81 91 THR A N 1
ATOM 732 C CA . THR A 1 91 ? 12.248 10.583 6.580 1.00 85.81 91 THR A CA 1
ATOM 733 C C . THR A 1 91 ? 10.850 11.095 6.912 1.00 85.81 91 THR A C 1
ATOM 735 O O . THR A 1 91 ? 10.705 11.878 7.848 1.00 85.81 91 THR A O 1
ATOM 738 N N . ILE A 1 92 ? 9.817 10.656 6.185 1.00 82.81 92 ILE A N 1
ATOM 739 C CA . ILE A 1 92 ? 8.448 11.137 6.388 1.00 82.81 92 ILE A CA 1
ATOM 740 C C . ILE A 1 92 ? 7.893 10.767 7.780 1.00 82.81 92 ILE A C 1
ATOM 742 O O . ILE A 1 92 ? 7.928 9.606 8.206 1.00 82.81 92 ILE A O 1
ATOM 746 N N . GLN A 1 93 ? 7.345 11.766 8.473 1.00 67.00 93 GLN A N 1
ATOM 747 C CA . GLN A 1 93 ? 6.559 11.603 9.699 1.00 67.00 93 GLN A CA 1
ATOM 748 C C . GLN A 1 93 ? 5.072 11.546 9.309 1.00 67.00 93 GLN A C 1
ATOM 750 O O . GLN A 1 93 ? 4.629 12.366 8.507 1.00 67.00 93 GLN A O 1
ATOM 755 N N . LEU A 1 94 ? 4.345 10.531 9.796 1.00 63.19 94 LEU A N 1
ATOM 756 C CA . LEU A 1 94 ? 2.910 10.323 9.537 1.00 63.19 94 LEU A CA 1
ATOM 757 C C . LEU A 1 94 ? 2.077 10.854 10.700 1.00 63.19 94 LEU A C 1
ATOM 759 O O . LEU A 1 94 ? 2.535 10.652 11.847 1.00 63.19 94 LEU A O 1
#

Secondary structure (DSSP, 8-state):
-HHHHHTTTPPPP-----HHHHHHHHHHHHHHHHHHTTT----S----HHHHHHHHH-----THHHHHHH----SS-HHHHHHHHHHHHHH---

Foldseek 3Di:
DVVLCVLQVHDDDPDDDDLVNVLVVQVVVVVVCVVCVVVDDDPDDDQHSVNSVCVVPVDDDDCPCVCPVVVDDDPDDPVRVVVVCSVVSNPDDD

Radius of gyration: 18.29 Å; chains: 1; bounding box: 38×29×48 Å

Sequence (94 aa):
MLPFVKSRGLAVSRFALPYSVALVFSVLLTSVLTLLRPLYTIKVPFPTTSDIRYIFKAPFFDGTRAKTVLGFEPWFSVEESVRMSMSYYRTIQL

Organism: Ixodes ricinus (NCBI:txid34613)